Protein AF-A0AA49Q6Y8-F1 (afdb_monomer_lite)

Sequence (68 aa):
MNTHKNARLTPYLRREACRRVAAGIPVAQVARELGVSRQTIHAWLERPDDVETRSSKPHHSPTWILRR

InterPro domains:
  IPR009057 Homedomain-like superfamily [SSF46689] (5-57)
  IPR036388 Winged helix-like DNA-binding domain superfamily [G3DSA:1.10.10.10] (4-61)

Organism: NCBI:txid3062599

pLDDT: mean 74.39, std 15.74, range [45.69, 94.38]

Radius of gyration: 15.69 Å; chains: 1; bounding box: 43×28×38 Å

Structure (mmCIF, N/CA/C/O backbone):
data_AF-A0AA49Q6Y8-F1
#
_entry.id   AF-A0AA49Q6Y8-F1
#
loop_
_atom_site.group_PDB
_atom_site.id
_atom_site.type_symbol
_atom_site.label_atom_id
_atom_site.label_alt_id
_atom_site.label_comp_id
_atom_site.label_asym_id
_atom_site.label_entity_id
_atom_site.label_seq_id
_atom_site.pdbx_PDB_ins_code
_atom_site.Cartn_x
_atom_site.Cartn_y
_atom_site.Cartn_z
_atom_site.occupancy
_atom_site.B_iso_or_equiv
_atom_site.auth_seq_id
_atom_site.auth_comp_id
_atom_site.auth_asym_id
_atom_site.auth_atom_id
_atom_site.pdbx_PDB_model_num
ATOM 1 N N . MET A 1 1 ? 19.539 -3.380 -4.562 1.00 45.69 1 MET A N 1
ATOM 2 C CA . MET A 1 1 ? 18.432 -2.423 -4.790 1.00 45.69 1 MET A CA 1
ATOM 3 C C . MET A 1 1 ? 17.701 -2.808 -6.078 1.00 45.69 1 MET A C 1
ATOM 5 O O . MET A 1 1 ? 18.046 -2.336 -7.152 1.00 45.69 1 MET A O 1
ATOM 9 N N . ASN A 1 2 ? 16.754 -3.751 -6.015 1.00 48.34 2 ASN A N 1
ATOM 10 C CA . ASN A 1 2 ? 16.020 -4.224 -7.200 1.00 48.34 2 ASN A CA 1
ATOM 11 C C . ASN A 1 2 ? 14.777 -3.358 -7.461 1.00 48.34 2 ASN A C 1
ATOM 13 O O . ASN A 1 2 ? 13.649 -3.837 -7.399 1.00 48.34 2 ASN A O 1
ATOM 17 N N . THR A 1 3 ? 14.993 -2.083 -7.787 1.00 55.91 3 THR A N 1
ATOM 18 C CA . THR A 1 3 ? 13.937 -1.075 -8.015 1.00 55.91 3 THR A CA 1
ATOM 19 C C . THR A 1 3 ? 13.019 -1.408 -9.203 1.00 55.91 3 THR A C 1
ATOM 21 O O . THR A 1 3 ? 11.904 -0.911 -9.291 1.00 55.91 3 THR A O 1
ATOM 24 N N . HIS A 1 4 ? 13.452 -2.283 -10.120 1.00 53.16 4 HIS A N 1
ATOM 25 C CA . HIS A 1 4 ? 12.814 -2.448 -11.432 1.00 53.16 4 HIS A CA 1
ATOM 26 C C . HIS A 1 4 ? 12.014 -3.742 -11.640 1.00 53.16 4 HIS A C 1
ATOM 28 O O . HIS A 1 4 ? 11.414 -3.892 -12.704 1.00 53.16 4 HIS A O 1
ATOM 34 N N . LYS A 1 5 ? 11.975 -4.676 -10.673 1.00 58.72 5 LYS A N 1
ATOM 35 C CA . LYS A 1 5 ? 11.224 -5.940 -10.854 1.00 58.72 5 LYS A CA 1
ATOM 36 C C . LYS A 1 5 ? 9.718 -5.684 -10.984 1.00 58.72 5 LYS A C 1
ATOM 38 O O . LYS A 1 5 ? 9.093 -6.179 -11.913 1.00 58.72 5 LYS A O 1
ATOM 43 N N . ASN A 1 6 ? 9.176 -4.823 -10.126 1.00 58.03 6 ASN A N 1
ATOM 44 C CA . ASN A 1 6 ? 7.742 -4.522 -10.107 1.00 58.03 6 ASN A CA 1
ATOM 45 C C . ASN A 1 6 ? 7.366 -3.397 -11.085 1.00 58.03 6 ASN A C 1
ATOM 47 O O . ASN A 1 6 ? 6.220 -3.320 -11.514 1.00 58.03 6 ASN A O 1
ATOM 51 N N . ALA A 1 7 ? 8.343 -2.583 -11.506 1.00 60.75 7 ALA A N 1
ATOM 52 C CA . ALA A 1 7 ? 8.146 -1.455 -12.419 1.00 60.75 7 ALA A CA 1
ATOM 53 C C . ALA A 1 7 ? 7.628 -1.873 -13.813 1.00 60.75 7 ALA A C 1
ATOM 55 O O . ALA A 1 7 ? 6.943 -1.106 -14.487 1.00 60.75 7 ALA A O 1
ATOM 56 N N . ARG A 1 8 ? 7.937 -3.099 -14.254 1.00 60.00 8 ARG A N 1
ATOM 57 C CA . ARG A 1 8 ? 7.479 -3.638 -15.548 1.00 60.00 8 ARG A CA 1
ATOM 58 C C . ARG A 1 8 ? 6.026 -4.126 -15.520 1.00 60.00 8 ARG A C 1
ATOM 60 O O . ARG A 1 8 ? 5.405 -4.218 -16.569 1.00 60.00 8 ARG A O 1
ATOM 67 N N . LEU A 1 9 ? 5.488 -4.417 -14.333 1.00 65.38 9 LEU A N 1
ATOM 68 C CA . LEU A 1 9 ? 4.136 -4.954 -14.120 1.00 65.38 9 LEU A CA 1
ATOM 69 C C . LEU A 1 9 ? 3.197 -3.941 -13.436 1.00 65.38 9 LEU A C 1
ATOM 71 O O . LEU A 1 9 ? 2.041 -4.258 -13.159 1.00 65.38 9 LEU A O 1
ATOM 75 N N . THR A 1 10 ? 3.676 -2.719 -13.181 1.00 71.88 10 THR A N 1
ATOM 76 C CA . THR A 1 10 ? 2.997 -1.671 -12.400 1.00 71.88 10 THR A CA 1
ATOM 77 C C . THR A 1 10 ? 1.536 -1.411 -12.781 1.00 71.88 10 THR A C 1
ATOM 79 O O . THR A 1 10 ? 0.719 -1.377 -11.865 1.00 71.88 10 THR A O 1
ATOM 82 N N . PRO A 1 11 ? 1.139 -1.277 -14.067 1.00 78.25 11 PRO A N 1
ATOM 83 C CA . PRO A 1 11 ? -0.263 -0.998 -14.398 1.00 78.25 11 PRO A CA 1
ATOM 84 C C . PRO A 1 11 ? -1.198 -2.182 -14.102 1.00 78.25 11 PRO A C 1
ATOM 86 O O . PRO A 1 11 ? -2.362 -1.987 -13.753 1.00 78.25 11 PRO A O 1
ATOM 89 N N . TYR A 1 12 ? -0.713 -3.422 -14.218 1.00 82.31 12 TYR A N 1
ATOM 90 C CA . TYR A 1 12 ? -1.492 -4.608 -13.851 1.00 82.31 12 TYR A CA 1
ATOM 91 C C . TYR A 1 12 ? -1.584 -4.759 -12.328 1.00 82.31 12 TYR A C 1
ATOM 93 O O . TYR A 1 12 ? -2.683 -4.857 -11.788 1.00 82.31 12 TYR A O 1
ATOM 101 N N . LEU A 1 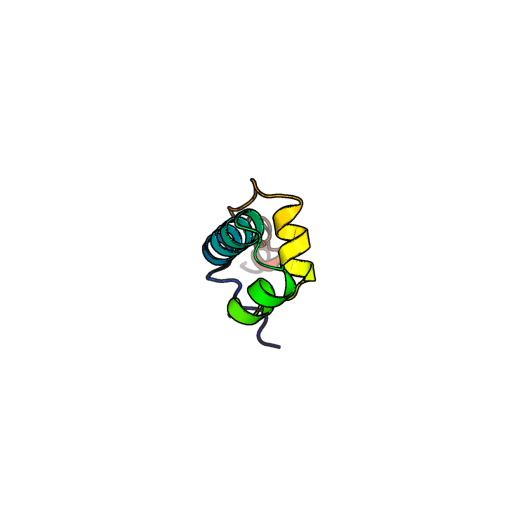13 ? -0.444 -4.684 -11.631 1.00 83.94 13 LEU A N 1
ATOM 102 C CA . LEU A 1 13 ? -0.375 -4.786 -10.168 1.00 83.94 13 LEU A CA 1
ATOM 103 C C . LEU A 1 13 ? -1.205 -3.700 -9.478 1.00 83.94 13 LEU A C 1
ATOM 105 O O . LEU A 1 13 ? -1.861 -3.973 -8.479 1.00 83.94 13 LEU A O 1
ATOM 109 N N . ARG A 1 14 ? -1.220 -2.482 -10.028 1.00 86.06 14 ARG A N 1
ATOM 110 C CA . ARG A 1 14 ? -2.023 -1.371 -9.511 1.00 86.06 14 ARG A CA 1
ATOM 111 C C . ARG A 1 14 ? -3.522 -1.622 -9.642 1.00 86.06 14 ARG A C 1
ATOM 113 O O . ARG A 1 14 ? -4.251 -1.404 -8.678 1.00 86.06 14 ARG A O 1
ATOM 120 N N . ARG A 1 15 ? -3.977 -2.118 -10.800 1.00 86.12 15 ARG A N 1
ATOM 121 C CA . ARG A 1 15 ? -5.386 -2.498 -11.007 1.00 86.12 15 ARG A CA 1
ATOM 122 C C . ARG A 1 15 ? -5.807 -3.620 -10.069 1.00 86.12 15 ARG A C 1
ATOM 124 O O . ARG A 1 15 ? -6.855 -3.519 -9.439 1.00 86.12 15 ARG A O 1
ATOM 131 N N . GLU A 1 16 ? -4.972 -4.643 -9.933 1.00 88.62 16 GLU A N 1
ATOM 132 C CA . GLU A 1 16 ? -5.241 -5.767 -9.037 1.00 88.62 16 GLU A CA 1
ATOM 133 C C . GLU A 1 16 ? -5.260 -5.326 -7.565 1.00 88.62 16 GLU A C 1
ATOM 135 O O . GLU A 1 16 ? -6.164 -5.704 -6.822 1.00 88.62 16 GLU A O 1
ATOM 140 N N . ALA A 1 17 ? -4.331 -4.456 -7.150 1.00 89.12 17 ALA A N 1
ATOM 141 C CA . ALA A 1 17 ? -4.329 -3.876 -5.809 1.00 89.12 17 ALA A CA 1
ATOM 142 C C . ALA A 1 17 ? -5.619 -3.094 -5.528 1.00 89.12 17 ALA A C 1
ATOM 144 O O . ALA A 1 17 ? -6.267 -3.327 -4.509 1.00 89.12 17 ALA A O 1
ATOM 145 N N . CYS A 1 18 ? -6.019 -2.210 -6.448 1.00 87.25 18 CYS A N 1
ATOM 146 C CA . CYS A 1 18 ? -7.240 -1.417 -6.315 1.00 87.25 18 CYS A CA 1
ATOM 147 C C . CYS A 1 18 ? -8.487 -2.311 -6.250 1.00 87.25 18 CYS A C 1
ATOM 149 O O . CYS A 1 18 ? -9.351 -2.099 -5.403 1.00 87.25 18 CYS A O 1
ATOM 151 N N . ARG A 1 19 ? -8.552 -3.355 -7.087 1.00 90.38 19 ARG A N 1
ATOM 152 C CA . ARG A 1 19 ? -9.650 -4.332 -7.095 1.00 90.38 19 ARG A CA 1
ATOM 153 C C . ARG A 1 19 ? -9.758 -5.091 -5.771 1.00 90.38 19 ARG A C 1
ATOM 155 O O . ARG A 1 19 ? -10.856 -5.228 -5.242 1.00 90.38 19 ARG A O 1
ATOM 162 N N . ARG A 1 20 ? -8.636 -5.570 -5.223 1.00 92.00 20 ARG A N 1
ATOM 163 C CA . ARG A 1 20 ? -8.604 -6.313 -3.950 1.00 92.00 20 ARG A CA 1
ATOM 164 C C . ARG A 1 20 ? -8.964 -5.442 -2.753 1.00 92.00 20 ARG A C 1
ATOM 166 O O . ARG A 1 20 ? -9.726 -5.879 -1.896 1.00 92.00 20 ARG A O 1
ATOM 173 N N . VAL A 1 21 ? -8.455 -4.212 -2.708 1.00 90.94 21 VAL A N 1
ATOM 174 C CA . VAL A 1 21 ? -8.801 -3.261 -1.642 1.00 90.94 21 VAL A CA 1
ATOM 175 C C . VAL A 1 21 ? -10.278 -2.868 -1.728 1.00 90.94 21 VAL A C 1
ATOM 177 O O . VAL A 1 21 ? -10.950 -2.843 -0.702 1.00 90.94 21 VAL A O 1
ATOM 180 N N . ALA A 1 22 ? -10.815 -2.656 -2.934 1.00 89.25 22 ALA A N 1
ATOM 181 C CA . ALA A 1 22 ? -12.245 -2.408 -3.135 1.00 89.25 22 ALA A CA 1
ATOM 182 C C . ALA A 1 22 ? -13.124 -3.603 -2.717 1.00 89.25 22 ALA A C 1
ATOM 184 O O . ALA A 1 22 ? -14.246 -3.409 -2.262 1.00 89.25 22 ALA A O 1
ATOM 185 N N . ALA A 1 23 ? -12.604 -4.831 -2.810 1.00 92.25 23 ALA A N 1
ATOM 186 C CA . ALA A 1 23 ? -13.247 -6.039 -2.291 1.00 92.25 23 ALA A CA 1
ATOM 187 C C . ALA A 1 23 ? -13.130 -6.200 -0.757 1.00 92.25 23 ALA A C 1
ATOM 189 O O . ALA A 1 23 ? -13.563 -7.216 -0.217 1.00 92.25 23 ALA A O 1
ATOM 190 N N . GLY A 1 24 ? -12.537 -5.229 -0.051 1.00 93.44 24 GLY A N 1
ATOM 191 C CA . GLY A 1 24 ? -12.395 -5.231 1.408 1.00 93.44 24 GLY A CA 1
ATOM 192 C C . GLY A 1 24 ? -11.144 -5.941 1.930 1.00 93.44 24 GLY A C 1
ATOM 193 O O . GLY A 1 24 ? -10.995 -6.099 3.142 1.00 93.44 24 GLY A O 1
ATOM 194 N N . ILE A 1 25 ? -10.223 -6.363 1.055 1.00 93.94 25 ILE A N 1
ATOM 195 C CA . ILE A 1 25 ? -8.976 -7.003 1.491 1.00 93.94 25 ILE A CA 1
ATOM 196 C C . ILE A 1 25 ? -8.046 -5.943 2.112 1.00 93.94 25 ILE A C 1
ATOM 198 O O . ILE A 1 25 ? -7.808 -4.898 1.496 1.00 93.94 25 ILE A O 1
ATOM 202 N N . PRO A 1 26 ? -7.453 -6.197 3.297 1.00 94.38 26 PRO A N 1
ATOM 203 C CA . PRO A 1 26 ? -6.551 -5.247 3.938 1.00 94.38 26 PRO A CA 1
ATOM 204 C C . PRO A 1 26 ? -5.331 -4.902 3.074 1.00 94.38 26 PRO A C 1
ATOM 206 O O . PRO A 1 26 ? -4.628 -5.786 2.579 1.00 94.38 26 PRO A O 1
ATOM 209 N N . VAL A 1 27 ? -4.990 -3.610 2.995 1.00 91.50 27 VAL A N 1
ATOM 210 C CA . VAL A 1 27 ? -3.833 -3.093 2.232 1.00 91.50 27 VAL A CA 1
ATOM 211 C C . VAL A 1 27 ? -2.524 -3.801 2.602 1.00 91.50 27 VAL A C 1
ATOM 213 O O . VAL A 1 27 ? -1.686 -4.055 1.741 1.00 91.50 27 VAL A O 1
ATOM 216 N N . ALA A 1 28 ? -2.342 -4.160 3.876 1.00 92.81 28 ALA A N 1
ATOM 217 C CA . ALA A 1 28 ? -1.156 -4.874 4.346 1.00 92.81 28 ALA A CA 1
ATOM 218 C C . ALA A 1 28 ? -1.021 -6.280 3.740 1.00 92.81 28 ALA A C 1
ATOM 220 O O . ALA A 1 28 ? 0.094 -6.710 3.446 1.00 92.81 28 ALA A O 1
ATOM 221 N N . GLN A 1 29 ? -2.138 -6.978 3.536 1.00 93.50 29 GLN A N 1
ATOM 222 C CA . GLN A 1 29 ? -2.151 -8.290 2.900 1.00 93.50 29 GLN A CA 1
ATOM 223 C C . GLN A 1 29 ? -1.856 -8.153 1.407 1.00 93.50 29 GLN A C 1
ATOM 225 O O . GLN A 1 29 ? -0.922 -8.780 0.911 1.00 93.50 29 GLN A O 1
ATOM 230 N N . VAL A 1 30 ? -2.553 -7.240 0.728 1.00 92.38 30 VAL A N 1
ATOM 231 C CA . VAL A 1 30 ? -2.351 -6.964 -0.703 1.00 92.38 30 VAL A CA 1
ATOM 232 C C . VAL A 1 30 ? -0.899 -6.556 -0.998 1.00 92.38 30 VAL A C 1
ATOM 234 O O . VAL A 1 30 ? -0.297 -7.041 -1.951 1.00 92.38 30 VAL A O 1
ATOM 237 N N . ALA A 1 31 ? -0.290 -5.728 -0.143 1.00 90.50 31 ALA A N 1
ATOM 238 C CA . ALA A 1 31 ? 1.119 -5.337 -0.238 1.00 90.50 31 ALA A CA 1
ATOM 239 C C . ALA A 1 31 ? 2.071 -6.540 -0.206 1.00 90.50 31 ALA A C 1
ATOM 241 O O . ALA A 1 31 ? 2.993 -6.629 -1.019 1.00 90.50 31 ALA A O 1
ATOM 242 N N . ARG A 1 32 ? 1.834 -7.480 0.716 1.00 89.69 32 ARG A N 1
ATOM 243 C CA . ARG A 1 32 ? 2.649 -8.693 0.860 1.00 89.69 32 ARG A CA 1
ATOM 244 C C . ARG A 1 32 ? 2.495 -9.626 -0.336 1.00 89.69 32 ARG A C 1
ATOM 246 O O . ARG A 1 32 ? 3.499 -10.142 -0.812 1.00 89.69 32 ARG A O 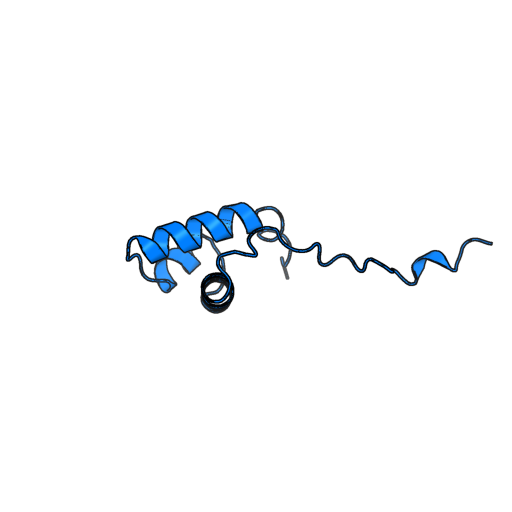1
ATOM 253 N N . GLU A 1 33 ? 1.273 -9.811 -0.827 1.00 89.44 33 GLU A N 1
ATOM 254 C CA . GLU A 1 33 ? 0.990 -10.681 -1.976 1.00 89.44 33 GLU A CA 1
ATOM 255 C C . GLU A 1 33 ? 1.569 -10.133 -3.284 1.00 89.44 33 GLU A C 1
ATOM 257 O O . GLU A 1 33 ? 2.107 -10.886 -4.090 1.00 89.44 33 GLU A O 1
ATOM 262 N N . LEU A 1 34 ? 1.492 -8.816 -3.487 1.00 86.25 34 LEU A N 1
ATOM 263 C CA . LEU A 1 34 ? 1.999 -8.152 -4.690 1.00 86.25 34 LEU A CA 1
ATOM 264 C C . LEU A 1 34 ? 3.486 -7.768 -4.588 1.00 86.25 34 LEU A C 1
ATOM 266 O O . LEU A 1 34 ? 4.063 -7.269 -5.555 1.00 86.25 34 LEU A O 1
ATOM 270 N N . GLY A 1 35 ? 4.115 -7.968 -3.425 1.00 87.38 35 GLY A N 1
ATOM 271 C CA . GLY A 1 35 ? 5.524 -7.650 -3.191 1.00 87.38 35 GLY A CA 1
ATOM 272 C C . GLY A 1 35 ? 5.843 -6.152 -3.262 1.00 87.38 35 GLY A C 1
ATOM 273 O O . GLY A 1 35 ? 6.941 -5.778 -3.679 1.00 87.38 35 GLY A O 1
ATOM 274 N N . VAL A 1 36 ? 4.893 -5.289 -2.893 1.00 85.88 36 VAL A N 1
ATOM 275 C CA . VAL A 1 36 ? 5.036 -3.822 -2.892 1.00 85.88 36 VAL A CA 1
ATOM 276 C C . VAL A 1 36 ? 4.883 -3.257 -1.484 1.00 85.88 36 VAL A C 1
ATOM 278 O O . VAL A 1 36 ? 4.378 -3.912 -0.577 1.00 85.88 36 VAL A O 1
ATOM 281 N N . SER A 1 37 ? 5.327 -2.019 -1.272 1.00 87.62 37 SER A N 1
ATOM 282 C CA . SER A 1 37 ? 5.133 -1.366 0.022 1.00 87.62 37 SER A CA 1
ATOM 283 C C . SER A 1 37 ? 3.671 -0.941 0.214 1.00 87.62 37 SER A C 1
ATOM 285 O O . SER A 1 37 ? 2.982 -0.588 -0.744 1.00 87.62 37 SER A O 1
ATOM 287 N N . ARG A 1 38 ? 3.205 -0.902 1.469 1.00 89.62 38 ARG A N 1
ATOM 288 C CA . ARG A 1 38 ? 1.880 -0.353 1.818 1.00 89.62 38 ARG A CA 1
ATOM 289 C C . ARG A 1 38 ? 1.721 1.085 1.322 1.00 89.62 38 ARG A C 1
ATOM 291 O O . ARG A 1 38 ? 0.688 1.430 0.765 1.00 89.62 38 ARG A O 1
ATOM 298 N N . GLN A 1 39 ? 2.771 1.894 1.470 1.00 87.81 39 GLN A N 1
ATOM 299 C CA . GLN A 1 39 ? 2.802 3.286 1.021 1.00 87.81 39 GLN A CA 1
ATOM 300 C C . GLN A 1 39 ? 2.584 3.405 -0.495 1.00 87.81 39 GLN A C 1
ATOM 302 O O . GLN A 1 39 ? 1.855 4.282 -0.941 1.00 87.81 39 GLN A O 1
ATOM 307 N N . THR A 1 40 ? 3.146 2.480 -1.283 1.00 86.56 40 THR A N 1
ATOM 308 C CA . THR A 1 40 ? 2.918 2.405 -2.735 1.00 86.56 40 THR A CA 1
ATOM 309 C C . THR A 1 40 ? 1.448 2.155 -3.065 1.00 86.56 40 THR A C 1
ATOM 311 O O . THR A 1 40 ? 0.920 2.783 -3.976 1.00 86.56 40 THR A O 1
ATOM 314 N N . ILE A 1 41 ? 0.774 1.277 -2.316 1.00 87.31 41 ILE A N 1
ATOM 315 C CA . ILE A 1 41 ? -0.656 1.014 -2.521 1.00 87.31 41 ILE A CA 1
ATOM 316 C C . ILE A 1 41 ? -1.502 2.223 -2.118 1.00 87.31 41 ILE A C 1
ATOM 318 O O . ILE A 1 41 ? -2.405 2.580 -2.864 1.00 87.31 41 ILE A O 1
ATOM 322 N N . HIS A 1 42 ? -1.202 2.892 -0.999 1.00 88.62 42 HIS A N 1
ATOM 323 C CA . HIS A 1 42 ? -1.910 4.121 -0.619 1.00 88.62 42 HIS A CA 1
ATOM 324 C C . HIS A 1 42 ? -1.810 5.191 -1.714 1.00 88.62 42 HIS A C 1
ATOM 326 O O . HIS A 1 42 ? -2.841 5.676 -2.168 1.00 88.62 42 HIS A O 1
ATOM 332 N N . ALA A 1 43 ? -0.606 5.436 -2.238 1.00 84.56 43 ALA A N 1
ATOM 333 C CA . ALA A 1 43 ? -0.399 6.374 -3.344 1.00 84.56 43 ALA A CA 1
ATOM 334 C C . ALA A 1 43 ? -1.175 5.990 -4.620 1.00 84.56 43 ALA A C 1
ATOM 336 O O . ALA A 1 43 ? -1.574 6.851 -5.404 1.00 84.56 43 ALA A O 1
ATOM 337 N N . TRP A 1 44 ? -1.391 4.692 -4.857 1.00 86.38 44 TRP A N 1
ATOM 338 C CA . TRP A 1 44 ? -2.216 4.219 -5.966 1.00 86.38 44 TRP A CA 1
ATOM 339 C C . TRP A 1 44 ? -3.712 4.427 -5.733 1.00 86.38 44 TRP A C 1
ATOM 341 O O . TRP A 1 44 ? -4.410 4.756 -6.689 1.00 86.38 44 TRP A O 1
ATOM 351 N N . LEU A 1 45 ? -4.186 4.241 -4.499 1.00 83.31 45 LEU A N 1
ATOM 352 C CA . LEU A 1 45 ? -5.584 4.448 -4.109 1.00 83.31 45 LEU A CA 1
ATOM 353 C C . LEU A 1 45 ? -5.976 5.927 -4.122 1.00 83.31 45 LEU A C 1
ATOM 355 O O . LEU A 1 45 ? -7.114 6.241 -4.443 1.00 83.31 45 LEU A O 1
ATOM 359 N N . GLU A 1 46 ? -5.040 6.831 -3.826 1.00 84.38 46 GLU A N 1
ATOM 360 C CA . GLU A 1 46 ? -5.255 8.282 -3.938 1.00 84.38 46 GLU A CA 1
ATOM 361 C C . GLU A 1 46 ? -5.497 8.734 -5.388 1.00 84.38 46 GLU A C 1
ATOM 363 O O . GLU A 1 46 ? -6.024 9.819 -5.621 1.00 84.38 46 GLU A O 1
ATOM 368 N N . ARG A 1 47 ? -5.081 7.928 -6.376 1.00 76.50 47 ARG A N 1
ATOM 369 C CA . ARG A 1 47 ? -5.136 8.262 -7.809 1.00 76.50 47 ARG A CA 1
ATOM 370 C C . ARG A 1 47 ? -5.551 7.035 -8.634 1.00 76.50 47 ARG A C 1
ATOM 372 O O . ARG A 1 47 ? -4.716 6.490 -9.357 1.00 76.50 47 ARG A O 1
ATOM 379 N N . PRO A 1 48 ? -6.785 6.531 -8.521 1.00 66.69 48 PRO A N 1
ATOM 380 C CA . PRO A 1 48 ? -7.187 5.274 -9.160 1.00 66.69 48 PRO A CA 1
ATOM 381 C C . PRO A 1 48 ? -7.199 5.337 -10.703 1.00 66.69 48 PRO A C 1
ATOM 383 O O . PRO A 1 48 ? -7.067 4.306 -11.360 1.00 66.69 48 PRO A O 1
ATOM 386 N N . ASP A 1 49 ? -7.285 6.535 -11.279 1.00 62.72 49 ASP A N 1
ATOM 387 C CA . ASP A 1 49 ? -7.451 6.820 -12.716 1.00 62.72 49 ASP A CA 1
ATOM 388 C C . ASP A 1 49 ? -6.115 6.908 -13.484 1.00 62.72 49 ASP A C 1
ATOM 390 O O . ASP A 1 49 ? 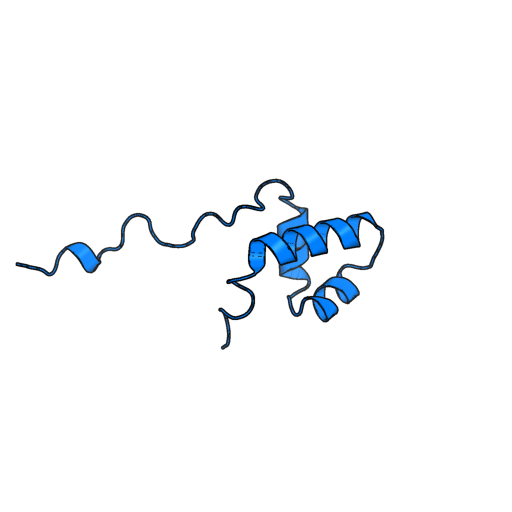-6.068 6.717 -14.696 1.00 62.72 49 ASP A O 1
ATOM 394 N N . ASP A 1 50 ? -4.995 7.123 -12.788 1.00 63.34 50 ASP A N 1
ATOM 395 C CA . ASP A 1 50 ? -3.653 7.284 -13.378 1.00 63.34 50 ASP A CA 1
ATOM 396 C C . ASP A 1 50 ? -2.932 5.919 -13.503 1.00 63.34 50 ASP A C 1
ATOM 398 O O . ASP A 1 50 ? -1.754 5.782 -13.179 1.00 63.34 50 ASP A O 1
ATOM 402 N N . VAL A 1 51 ? -3.653 4.854 -13.888 1.00 61.50 51 VAL A N 1
ATOM 403 C CA . VAL A 1 51 ? -3.100 3.483 -14.014 1.00 61.50 51 VAL A CA 1
ATOM 404 C C . VAL A 1 51 ? -2.075 3.369 -15.138 1.00 61.50 51 VAL A C 1
ATOM 406 O O 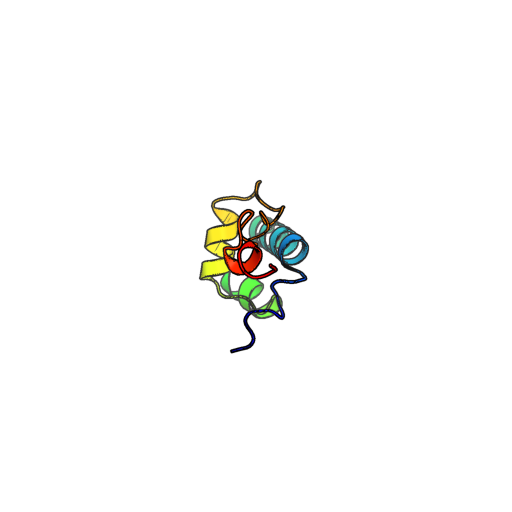. VAL A 1 51 ? -1.160 2.545 -15.049 1.00 61.50 51 VAL A O 1
ATOM 409 N N . GLU A 1 52 ? -2.189 4.199 -16.170 1.00 58.84 52 GLU A N 1
ATOM 410 C CA . GLU A 1 52 ? -1.103 4.397 -17.117 1.00 58.84 52 GLU A CA 1
ATOM 411 C C . GLU A 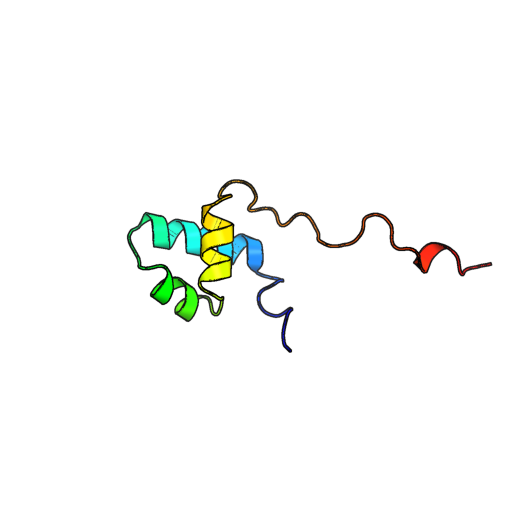1 52 ? 0.026 5.121 -16.397 1.00 58.84 52 GLU A C 1
ATOM 413 O O . GLU A 1 52 ? -0.012 6.328 -16.177 1.00 58.84 52 GLU A O 1
ATOM 418 N N . THR A 1 53 ? 1.045 4.355 -16.004 1.00 57.50 53 THR A N 1
ATOM 419 C CA . THR A 1 53 ? 2.334 4.903 -15.597 1.00 57.50 53 THR A CA 1
ATOM 420 C C . THR A 1 53 ? 2.767 5.900 -16.659 1.00 57.50 53 THR A C 1
ATOM 422 O O . THR A 1 53 ? 3.240 5.494 -17.723 1.00 57.50 53 THR A O 1
ATOM 425 N N . ARG A 1 54 ? 2.628 7.199 -16.365 1.00 54.94 54 ARG A N 1
ATOM 426 C CA . ARG A 1 54 ? 3.323 8.238 -17.116 1.00 54.94 54 ARG A CA 1
ATOM 427 C C . ARG A 1 54 ? 4.777 7.825 -17.096 1.00 54.94 54 ARG A C 1
ATOM 429 O O . ARG A 1 54 ? 5.369 7.687 -16.024 1.00 54.94 54 ARG A O 1
ATOM 436 N N . SER A 1 55 ? 5.299 7.502 -18.270 1.00 52.28 55 SER A N 1
ATOM 437 C CA . SER A 1 55 ? 6.678 7.080 -18.435 1.00 52.28 55 SER A CA 1
ATOM 438 C C . SER A 1 55 ? 7.562 8.027 -17.628 1.00 52.28 55 SER A C 1
ATOM 440 O O . SER A 1 55 ? 7.618 9.215 -17.921 1.00 52.28 55 SER A O 1
ATOM 442 N N . SER A 1 56 ? 8.245 7.532 -16.592 1.00 52.81 56 SER A N 1
ATOM 443 C CA . SER A 1 56 ? 9.206 8.352 -15.837 1.00 52.81 56 SER A CA 1
ATOM 444 C C . SER A 1 56 ? 10.480 8.617 -16.645 1.00 52.81 56 SER A C 1
ATOM 446 O O . SER A 1 56 ? 11.459 9.122 -16.102 1.00 52.81 56 SER A O 1
ATOM 448 N N . LYS A 1 57 ? 10.499 8.247 -17.937 1.00 56.09 57 LYS A N 1
ATOM 449 C CA . LYS A 1 57 ? 11.538 8.691 -18.855 1.00 56.09 57 LYS A CA 1
ATOM 450 C C . LYS A 1 57 ? 11.432 10.212 -18.977 1.00 56.09 57 LYS A C 1
ATOM 452 O O . LYS A 1 57 ? 10.368 10.702 -19.353 1.00 56.09 57 LYS A O 1
ATOM 457 N N . PRO A 1 58 ? 12.519 10.952 -18.722 1.00 59.81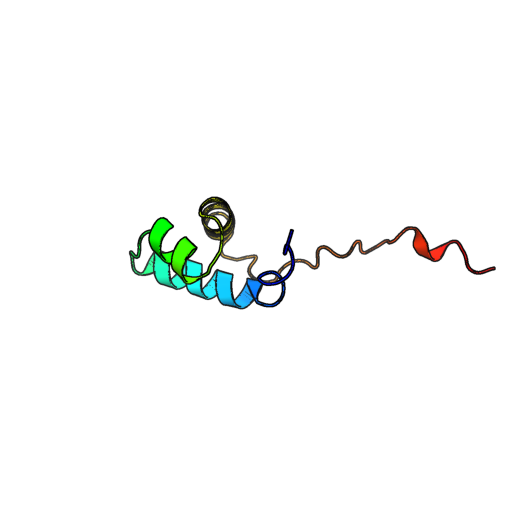 58 PRO A N 1
ATOM 458 C CA . PRO A 1 58 ? 12.577 12.350 -19.108 1.00 59.81 58 PRO A CA 1
ATOM 459 C C . PRO A 1 58 ? 12.247 12.445 -20.603 1.00 59.81 58 PRO A C 1
ATOM 461 O O . PRO A 1 58 ? 12.908 11.794 -21.412 1.00 59.81 58 PRO A O 1
ATOM 464 N N . HIS A 1 59 ? 11.241 13.237 -20.986 1.00 64.19 59 HIS A N 1
ATOM 465 C CA . HIS A 1 59 ? 11.011 13.558 -22.402 1.00 64.19 59 HIS A CA 1
ATOM 466 C C . HIS A 1 59 ? 12.192 14.339 -23.004 1.00 64.19 59 HIS A C 1
ATOM 468 O O . HIS A 1 59 ? 12.361 14.366 -24.217 1.00 64.19 59 HIS A O 1
ATOM 474 N N . HIS A 1 60 ? 13.043 14.915 -22.151 1.00 57.91 60 HIS A N 1
ATOM 475 C CA . HIS A 1 60 ? 14.300 15.547 -22.514 1.00 57.91 60 HIS A CA 1
ATOM 476 C C . HIS A 1 60 ? 15.430 14.915 -21.693 1.00 57.91 60 HIS A C 1
ATOM 478 O O . HIS A 1 60 ? 15.578 15.201 -20.505 1.00 57.91 60 HIS A O 1
ATOM 484 N N . SER A 1 61 ? 16.215 14.026 -22.308 1.00 54.53 61 SER A N 1
ATOM 485 C CA . SER A 1 61 ? 17.487 13.592 -21.724 1.00 54.53 61 SER A CA 1
ATOM 486 C C . SER A 1 61 ? 18.604 14.522 -22.215 1.00 54.53 61 SER A C 1
ATOM 488 O O . SER A 1 61 ? 18.754 14.676 -23.429 1.00 54.53 61 SER A O 1
ATOM 490 N N . PRO A 1 62 ? 19.430 15.109 -21.329 1.00 63.25 62 PRO A N 1
ATOM 491 C CA . PRO A 1 62 ? 20.559 15.963 -21.715 1.00 63.25 62 PRO A CA 1
ATOM 492 C C . PRO A 1 62 ? 21.683 15.219 -22.465 1.00 63.25 62 PRO A C 1
ATOM 494 O O . PRO A 1 62 ? 22.651 15.835 -22.896 1.00 63.25 62 PRO A O 1
ATOM 497 N N . THR A 1 63 ? 21.567 13.904 -22.680 1.00 58.78 63 THR A N 1
ATOM 498 C CA . THR A 1 63 ? 22.547 13.097 -23.433 1.00 58.78 63 THR A CA 1
ATOM 499 C C . THR A 1 63 ? 22.549 13.372 -24.943 1.00 58.78 63 THR A C 1
ATOM 501 O O . THR A 1 63 ? 23.427 12.885 -25.647 1.00 58.78 63 THR A O 1
ATOM 504 N N . TRP A 1 64 ? 21.598 14.147 -25.475 1.00 59.34 64 TRP A N 1
ATOM 505 C CA . TRP A 1 64 ? 21.524 14.396 -26.921 1.00 59.34 64 TRP A CA 1
ATOM 506 C C . TRP A 1 64 ? 22.622 15.340 -27.455 1.00 59.34 64 TRP A C 1
ATOM 508 O O . TRP A 1 64 ? 22.861 15.382 -28.657 1.00 59.34 64 TRP A O 1
ATOM 518 N N . ILE A 1 65 ? 23.341 16.058 -26.585 1.00 60.69 65 ILE A N 1
ATOM 519 C CA . ILE A 1 65 ? 24.235 17.152 -27.005 1.00 60.69 65 ILE A CA 1
ATOM 520 C C . ILE A 1 65 ? 25.672 16.692 -27.337 1.00 60.69 65 ILE A C 1
ATOM 522 O O . ILE A 1 65 ? 26.476 17.503 -27.777 1.00 60.69 65 ILE A O 1
ATOM 526 N N . LEU A 1 66 ? 26.031 15.408 -27.191 1.00 53.81 66 LEU A N 1
ATOM 527 C CA . LEU A 1 66 ? 27.405 14.941 -27.459 1.00 53.81 66 LEU A CA 1
ATOM 528 C C . LEU A 1 66 ? 27.501 13.955 -28.630 1.00 53.81 66 LEU A C 1
ATOM 530 O O . LEU A 1 66 ? 27.945 12.816 -28.497 1.00 53.81 66 LEU A O 1
ATOM 534 N N . ARG A 1 67 ? 27.078 14.413 -29.808 1.00 52.56 67 ARG A N 1
ATOM 535 C CA . ARG A 1 67 ? 27.441 13.794 -31.089 1.00 52.56 67 ARG A CA 1
ATOM 536 C C . ARG A 1 67 ? 27.631 14.876 -32.154 1.00 52.56 67 ARG A C 1
ATOM 538 O O . ARG A 1 67 ? 26.782 15.050 -33.025 1.00 52.56 67 ARG A O 1
ATOM 545 N N . ARG A 1 68 ? 28.749 15.599 -32.082 1.00 49.09 68 ARG A N 1
ATOM 546 C CA . ARG A 1 68 ? 29.405 16.170 -33.261 1.00 49.09 68 ARG A CA 1
ATOM 547 C C . ARG A 1 68 ? 30.890 16.359 -33.012 1.00 49.09 68 ARG A C 1
ATOM 549 O O . ARG A 1 68 ? 31.225 16.723 -31.866 1.00 49.09 68 ARG A O 1
#

Secondary structure (DSSP, 8-state):
--TTTTTTTHHHHHHHHHHHHHTT--HHHHHHHHT--HHHHHHHHT-TT--S----S-SS-GGGG---

Foldseek 3Di:
DPPCPCVVVQLVLLLVLLVCVVVVHDLVVSCVVSVHDSVVNVVSNVPVPPSPPPPPPPPDDPVPPPDD